Protein AF-A0A8S2Y190-F1 (afdb_monomer)

Foldseek 3Di:
DPDDDQDPVNVVCPPPPQDWDWAPWDADPVNQKTWTWTDDRPDPWIFIKIAGPVVRDIDTPGTPPPPPCPPPPPDD

Radius of gyration: 17.62 Å; Cα contacts (8 Å, |Δi|>4): 93; chains: 1; bounding box: 61×27×31 Å

Solvent-accessible surface area (backbone atoms only — not comparable to full-atom values): 4985 Å² total; per-residue (Å²): 131,85,84,75,83,85,47,74,64,54,59,74,59,46,78,52,92,90,62,72,54,80,40,80,75,44,68,43,99,81,69,47,35,44,31,27,34,35,42,56,90,98,48,96,58,61,30,36,34,35,29,34,69,86,76,78,42,76,45,82,70,48,64,72,78,77,78,77,80,72,75,80,77,79,82,124

Secondary structure (DSSP, 8-state):
---PPPPHHHHHH-SPTT----EEEEE-TTSSEEEEEE--TT-S--EEEEEETTTTEEEEEE-PPP----------

pLDDT: mean 82.02, std 16.71, range [45.81, 97.69]

Sequence (76 aa):
MPYRRITSLDVASLPQPGYNLAELIHFSPDDNLLTYLRSPSQLTIRRLYAYDLRTDKEFLYTEPEKDDDTMENNLS

Organism: NCBI:txid392030

Structure (mmCIF, N/CA/C/O backbone):
data_AF-A0A8S2Y190-F1
#
_entry.id   AF-A0A8S2Y190-F1
#
loop_
_atom_site.group_PDB
_atom_site.id
_atom_site.type_symbol
_atom_site.label_atom_id
_atom_site.label_alt_id
_atom_site.label_comp_id
_atom_site.label_asym_id
_atom_site.label_entity_id
_atom_site.label_seq_id
_atom_site.pdbx_PDB_ins_code
_atom_site.Cartn_x
_atom_site.Cartn_y
_atom_site.Cartn_z
_atom_site.occupancy
_atom_site.B_iso_or_equiv
_atom_site.auth_seq_id
_atom_site.auth_comp_id
_atom_site.auth_asym_id
_atom_site.auth_atom_id
_atom_site.pdbx_PDB_model_num
ATOM 1 N N . MET A 1 1 ? -17.779 8.151 -13.051 1.00 49.78 1 MET A N 1
ATOM 2 C CA . MET A 1 1 ? -17.198 7.097 -13.911 1.00 49.78 1 MET A CA 1
ATOM 3 C C . MET A 1 1 ? -17.811 5.767 -13.490 1.00 49.78 1 MET A C 1
ATOM 5 O O . MET A 1 1 ? -17.763 5.498 -12.295 1.00 49.78 1 MET A O 1
ATOM 9 N N . PRO A 1 2 ? -18.448 4.967 -14.363 1.00 60.31 2 PRO A N 1
ATOM 10 C CA . PRO A 1 2 ? -18.910 3.641 -13.957 1.00 60.31 2 PRO A CA 1
ATOM 11 C C . PRO A 1 2 ? -17.695 2.753 -13.652 1.00 60.31 2 PRO A C 1
ATOM 13 O O . PRO A 1 2 ? -16.757 2.696 -14.446 1.00 60.31 2 PRO A O 1
ATOM 16 N N . TYR A 1 3 ? -17.698 2.080 -12.499 1.00 66.31 3 TYR A N 1
ATOM 17 C CA . TYR A 1 3 ? -16.661 1.108 -12.153 1.00 66.31 3 TYR A CA 1
ATOM 18 C C . TYR A 1 3 ? -16.707 -0.056 -13.151 1.00 66.31 3 TYR A C 1
ATOM 20 O O . TYR A 1 3 ? -17.687 -0.802 -13.216 1.00 66.31 3 TYR A O 1
ATOM 28 N N . ARG A 1 4 ? -15.645 -0.217 -13.946 1.00 85.06 4 ARG A N 1
ATOM 29 C CA . ARG A 1 4 ? -15.436 -1.413 -14.770 1.00 85.06 4 ARG A CA 1
ATOM 30 C C . ARG A 1 4 ? -15.128 -2.588 -13.837 1.00 85.06 4 ARG A C 1
ATOM 32 O O . ARG A 1 4 ? -14.255 -2.475 -12.981 1.00 85.06 4 ARG A O 1
ATOM 39 N N . ARG A 1 5 ? -15.811 -3.725 -14.022 1.00 88.94 5 ARG A N 1
ATOM 40 C CA . ARG A 1 5 ? -15.470 -4.969 -13.311 1.00 88.94 5 ARG A CA 1
ATOM 41 C C . ARG A 1 5 ? -14.038 -5.388 -13.651 1.00 88.94 5 ARG A C 1
ATOM 43 O O . ARG A 1 5 ? -13.687 -5.461 -14.827 1.00 88.94 5 ARG A O 1
ATOM 50 N N . ILE A 1 6 ? -13.254 -5.687 -12.621 1.00 88.69 6 ILE A N 1
ATOM 51 C CA . ILE A 1 6 ? -11.913 -6.261 -12.754 1.00 88.69 6 ILE A CA 1
ATOM 52 C C . ILE A 1 6 ? -12.062 -7.726 -13.184 1.00 88.69 6 ILE A C 1
ATOM 54 O O . ILE A 1 6 ? -12.847 -8.471 -12.593 1.00 88.69 6 ILE A O 1
ATOM 58 N N . THR A 1 7 ? -11.341 -8.133 -14.228 1.00 93.44 7 THR A N 1
ATOM 59 C CA . THR A 1 7 ? -11.320 -9.518 -14.725 1.00 93.44 7 THR A CA 1
ATOM 60 C C . THR A 1 7 ? -10.092 -10.276 -14.218 1.00 93.44 7 THR A C 1
ATOM 62 O O . THR A 1 7 ? -9.099 -9.672 -13.825 1.00 93.44 7 THR A O 1
ATOM 65 N N . SER A 1 8 ? -10.110 -11.611 -14.276 1.00 92.12 8 SER A N 1
ATOM 66 C CA . SER A 1 8 ? -8.928 -12.425 -13.943 1.00 92.12 8 SER A CA 1
ATOM 67 C C . SER A 1 8 ? -7.727 -12.111 -14.841 1.00 92.12 8 SER A C 1
ATOM 69 O O . SER A 1 8 ? -6.591 -12.168 -14.384 1.00 92.12 8 SER A O 1
ATOM 71 N N . LEU A 1 9 ? -7.976 -11.736 -16.102 1.00 91.94 9 LEU A N 1
ATOM 72 C CA . LEU A 1 9 ? -6.923 -11.297 -17.013 1.00 91.94 9 LEU A CA 1
ATOM 73 C C . LEU A 1 9 ? -6.314 -9.966 -16.562 1.00 91.94 9 LEU A C 1
ATOM 75 O O . LEU A 1 9 ? -5.096 -9.823 -16.616 1.00 91.94 9 LEU A O 1
ATOM 79 N N . ASP A 1 10 ? -7.135 -9.027 -16.079 1.00 88.69 10 ASP A N 1
ATOM 80 C CA . ASP A 1 10 ? -6.642 -7.761 -15.524 1.00 88.69 10 ASP A CA 1
ATOM 81 C C . ASP A 1 10 ? -5.734 -8.018 -14.313 1.00 88.69 10 ASP A C 1
ATOM 83 O O . ASP A 1 10 ? -4.661 -7.434 -14.233 1.00 88.69 10 ASP A O 1
ATOM 87 N N . VAL A 1 11 ? -6.113 -8.941 -13.420 1.00 87.06 11 VAL A N 1
ATOM 88 C CA . VAL A 1 11 ? -5.288 -9.331 -12.258 1.00 87.06 11 VAL A CA 1
ATOM 89 C C . VAL A 1 11 ? -3.973 -9.991 -12.683 1.00 87.06 11 VAL A C 1
ATOM 91 O O . VAL A 1 11 ? -2.947 -9.741 -12.069 1.00 87.06 11 VAL A O 1
ATOM 94 N N . ALA A 1 12 ? -3.984 -10.827 -13.724 1.00 88.62 12 ALA A N 1
ATOM 95 C CA . ALA A 1 12 ? -2.777 -11.506 -14.201 1.00 88.62 12 ALA A CA 1
ATOM 96 C C . ALA A 1 12 ? -1.842 -10.596 -15.020 1.00 88.62 12 ALA A C 1
ATOM 98 O O . ALA A 1 12 ? -0.650 -10.873 -15.119 1.00 88.62 12 ALA A O 1
ATOM 99 N N . SER A 1 13 ? -2.386 -9.542 -15.636 1.00 84.62 13 SER A N 1
ATOM 100 C CA . SER A 1 13 ? -1.649 -8.657 -16.555 1.00 84.62 13 SER A CA 1
ATOM 101 C C . SER A 1 13 ? -1.228 -7.338 -15.914 1.00 84.62 13 SER A C 1
ATOM 103 O O . SER A 1 13 ? -0.461 -6.577 -16.507 1.00 84.62 13 SER A O 1
ATOM 105 N N . LEU A 1 14 ? -1.761 -7.039 -14.731 1.00 83.31 14 LEU A N 1
ATOM 106 C CA . LEU A 1 14 ? -1.395 -5.883 -13.941 1.00 83.31 14 LEU A CA 1
ATOM 107 C C . LEU A 1 14 ? -0.683 -6.344 -12.674 1.00 83.31 14 LEU A C 1
ATOM 109 O O . LEU A 1 14 ? -1.043 -7.358 -12.083 1.00 83.31 14 LEU A O 1
ATOM 113 N N . PRO A 1 15 ? 0.278 -5.559 -12.200 1.00 78.12 15 PRO A N 1
ATOM 114 C CA . PRO A 1 15 ? 0.795 -4.344 -12.819 1.00 78.12 15 PRO A CA 1
ATOM 115 C C . PRO A 1 15 ? 1.774 -4.656 -13.965 1.00 78.12 15 PRO A C 1
ATOM 117 O O . PRO A 1 15 ? 2.477 -5.663 -13.939 1.00 78.12 15 PRO A O 1
ATOM 120 N N . GLN A 1 16 ? 1.837 -3.790 -14.980 1.00 80.44 16 GLN A N 1
ATOM 121 C CA . GLN A 1 16 ? 2.808 -3.964 -16.065 1.00 80.44 16 GLN A CA 1
ATOM 122 C C . GLN A 1 16 ? 4.237 -3.695 -15.557 1.00 80.44 16 GLN A C 1
ATOM 124 O O . GLN A 1 16 ? 4.415 -2.969 -14.573 1.00 80.44 16 GLN A O 1
ATOM 129 N N . PRO A 1 17 ? 5.276 -4.225 -16.224 1.00 75.00 17 PRO A N 1
ATOM 130 C CA . PRO A 1 17 ? 6.658 -3.880 -15.907 1.00 75.00 17 PRO A CA 1
ATOM 131 C C . PRO A 1 17 ? 6.870 -2.358 -15.838 1.00 75.00 17 PRO A C 1
ATOM 133 O O . PRO A 1 17 ? 6.376 -1.616 -16.685 1.00 75.00 17 PRO A O 1
ATOM 136 N N . GLY A 1 18 ? 7.598 -1.892 -14.821 1.00 71.56 18 GLY A N 1
ATOM 137 C CA . GLY A 1 18 ? 7.862 -0.464 -14.595 1.00 71.56 18 GLY A CA 1
ATOM 138 C C . GLY A 1 18 ? 6.810 0.271 -13.758 1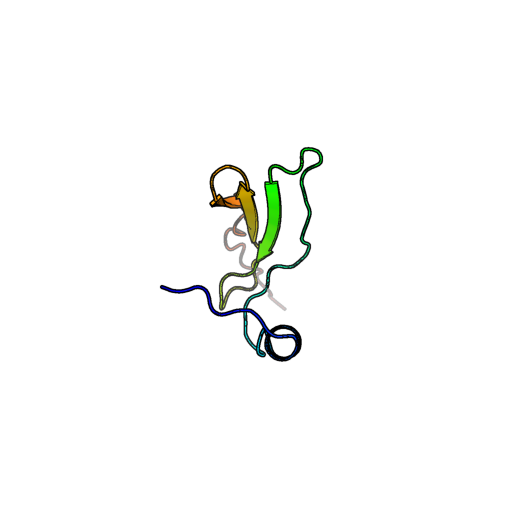.00 71.56 18 GLY A C 1
ATOM 139 O O . GLY A 1 18 ? 6.995 1.448 -13.451 1.00 71.56 18 GLY A O 1
ATOM 140 N N . TYR A 1 19 ? 5.732 -0.397 -13.344 1.00 73.81 19 TYR A N 1
ATOM 141 C CA . TYR A 1 19 ? 4.821 0.149 -12.340 1.00 73.81 19 TYR A CA 1
ATOM 142 C C . TYR A 1 19 ? 5.475 0.168 -10.960 1.00 73.81 19 TYR A C 1
ATOM 144 O O . TYR A 1 19 ? 6.174 -0.768 -10.573 1.00 73.81 19 TYR A O 1
ATOM 152 N N . ASN A 1 20 ? 5.199 1.226 -10.200 1.00 74.62 20 ASN A N 1
ATOM 153 C CA . ASN A 1 20 ? 5.658 1.337 -8.828 1.00 74.62 20 ASN A CA 1
ATOM 154 C C . ASN A 1 20 ? 4.632 0.723 -7.876 1.00 74.62 20 ASN A C 1
ATOM 156 O O . ASN A 1 20 ? 3.506 1.217 -7.767 1.00 74.62 20 ASN A O 1
ATOM 160 N N . LEU A 1 21 ? 5.001 -0.391 -7.252 1.00 80.50 21 LEU A N 1
ATOM 161 C CA . LEU A 1 21 ? 4.063 -1.236 -6.525 1.00 80.50 21 LEU A CA 1
ATOM 162 C C . LEU A 1 21 ? 4.118 -0.995 -5.035 1.00 80.50 21 LEU A C 1
ATOM 164 O O . LEU A 1 21 ? 5.162 -0.680 -4.472 1.00 80.50 21 LEU A O 1
ATOM 168 N N . ALA A 1 22 ? 2.956 -1.182 -4.417 1.00 88.12 22 ALA A N 1
ATOM 169 C CA . ALA A 1 22 ? 2.880 -1.410 -2.993 1.00 88.12 22 ALA A CA 1
ATOM 170 C C . ALA A 1 22 ? 3.555 -2.754 -2.675 1.00 88.12 22 ALA A C 1
ATOM 172 O O . ALA A 1 22 ? 3.180 -3.795 -3.214 1.00 88.12 22 ALA A O 1
ATOM 173 N N . 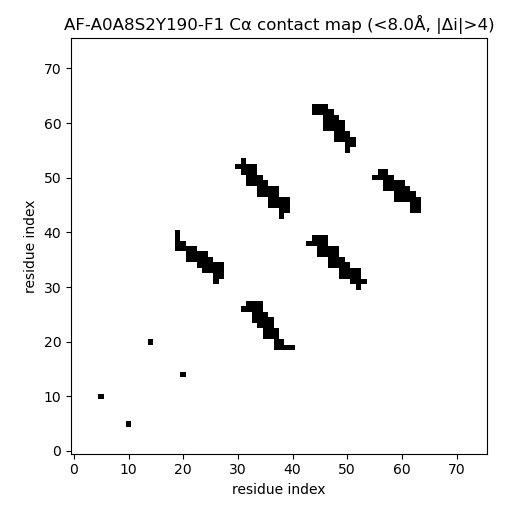GLU A 1 23 ? 4.543 -2.718 -1.797 1.00 88.56 23 GLU A N 1
ATOM 174 C CA . GLU A 1 23 ? 5.232 -3.870 -1.227 1.00 88.56 23 GLU A CA 1
ATOM 175 C C . GLU A 1 23 ? 4.951 -3.934 0.279 1.00 88.56 23 GLU A C 1
ATOM 177 O O . GLU A 1 23 ? 4.602 -2.925 0.890 1.00 88.56 23 GLU A O 1
ATOM 182 N N . LEU A 1 24 ? 5.139 -5.110 0.889 1.00 92.25 24 LEU A N 1
ATOM 183 C CA . LEU A 1 24 ? 4.975 -5.321 2.337 1.00 92.25 24 LEU A CA 1
ATOM 184 C C . LEU A 1 24 ? 3.655 -4.746 2.871 1.00 92.25 24 LEU A C 1
ATOM 186 O O . LEU A 1 24 ? 3.632 -3.870 3.732 1.00 92.25 24 LEU A O 1
ATOM 190 N N . ILE A 1 25 ? 2.551 -5.226 2.307 1.00 95.06 25 ILE A N 1
ATOM 191 C CA . ILE A 1 25 ? 1.210 -4.779 2.667 1.00 95.06 25 ILE A CA 1
ATOM 192 C C . ILE A 1 25 ? 0.812 -5.409 4.007 1.00 95.06 25 ILE A C 1
ATOM 194 O O . ILE A 1 25 ? 0.823 -6.634 4.135 1.00 95.06 25 ILE A O 1
ATOM 198 N N . HIS A 1 26 ? 0.423 -4.590 4.983 1.00 97.00 26 HIS A N 1
ATOM 199 C CA . HIS A 1 26 ? -0.026 -5.035 6.302 1.00 97.00 26 HIS A CA 1
ATOM 200 C C . HIS A 1 26 ? -1.295 -4.301 6.739 1.00 97.00 26 HIS A C 1
ATOM 202 O O . HIS A 1 26 ? -1.427 -3.094 6.553 1.00 97.00 26 HIS A O 1
ATOM 208 N N . PHE A 1 27 ? -2.213 -5.032 7.366 1.00 96.75 27 PHE A N 1
ATOM 209 C CA . PHE A 1 27 ? -3.337 -4.438 8.085 1.00 96.75 27 PHE A CA 1
ATOM 210 C C . PHE A 1 27 ? -2.919 -4.124 9.522 1.00 96.75 27 PHE A C 1
ATOM 212 O O 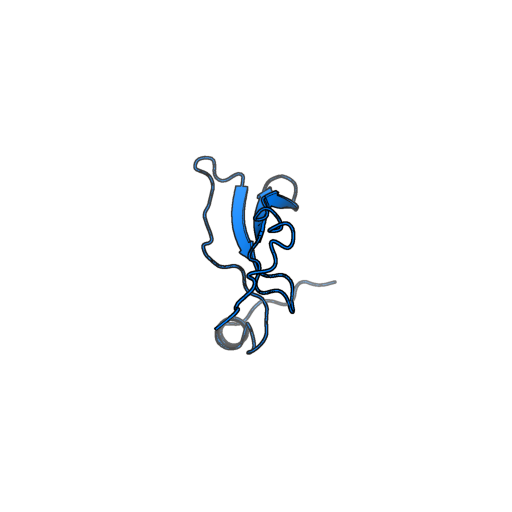. PHE A 1 27 ? -2.163 -4.886 10.137 1.00 96.75 27 PHE A O 1
ATOM 219 N N . SER A 1 28 ? -3.396 -3.005 10.065 1.00 95.44 28 SER A N 1
ATOM 220 C CA . SER A 1 28 ? -3.318 -2.764 11.504 1.00 95.44 28 SER A CA 1
ATOM 221 C C . SER A 1 28 ? -4.195 -3.771 12.261 1.00 95.44 28 SER A C 1
ATOM 223 O O . SER A 1 28 ? -5.173 -4.261 11.703 1.00 95.44 28 SER A O 1
ATOM 225 N N . PRO A 1 29 ? -3.898 -4.085 13.537 1.00 96.94 29 PRO A N 1
ATOM 226 C CA . PRO A 1 29 ? -4.664 -5.076 14.306 1.00 96.94 29 PRO A CA 1
ATOM 227 C C . PRO A 1 29 ? -6.162 -4.774 14.472 1.00 96.94 29 PRO A C 1
ATOM 229 O O . PRO A 1 29 ? -6.924 -5.656 14.851 1.00 96.94 29 PRO A O 1
ATOM 232 N N . ASP A 1 30 ? -6.562 -3.523 14.258 1.00 96.44 30 ASP A N 1
ATOM 233 C CA . ASP A 1 30 ? -7.937 -3.033 14.339 1.00 96.44 30 ASP A CA 1
ATOM 234 C C . ASP A 1 30 ? -8.608 -2.863 12.963 1.00 96.44 30 ASP A C 1
ATOM 236 O O . ASP A 1 30 ? -9.690 -2.285 12.891 1.00 96.44 30 ASP A O 1
ATOM 240 N N . ASP A 1 31 ? -7.964 -3.322 11.884 1.00 95.00 31 ASP A N 1
ATOM 241 C CA . ASP A 1 31 ? -8.432 -3.268 10.491 1.00 95.00 31 ASP A CA 1
A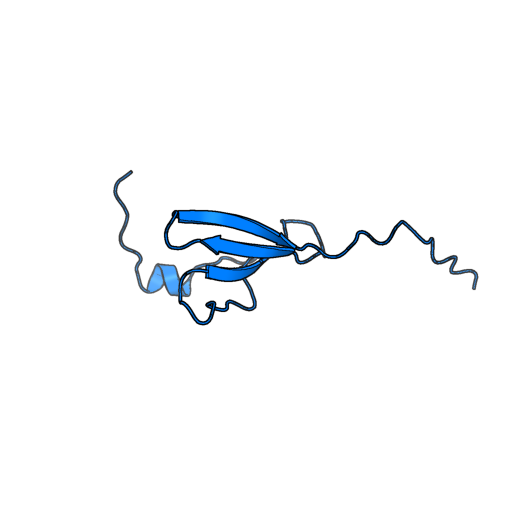TOM 242 C C . ASP A 1 31 ? -8.763 -1.858 9.962 1.00 95.00 31 ASP A C 1
ATOM 244 O O . ASP A 1 31 ? -9.407 -1.706 8.923 1.00 95.00 31 ASP A O 1
ATOM 248 N N . ASN A 1 32 ? -8.309 -0.801 10.640 1.00 96.50 32 ASN A N 1
ATOM 249 C CA . ASN A 1 32 ? -8.586 0.577 10.229 1.00 96.50 32 ASN A CA 1
ATOM 250 C C . ASN A 1 32 ? -7.548 1.134 9.251 1.00 96.50 32 ASN A C 1
ATOM 252 O O . ASN A 1 32 ? -7.860 2.048 8.484 1.00 96.50 32 ASN A O 1
ATOM 256 N N . LEU A 1 33 ? -6.321 0.608 9.280 1.00 97.38 33 LEU A N 1
ATOM 257 C CA . LEU A 1 33 ? -5.220 1.053 8.437 1.00 97.38 33 LEU A CA 1
ATOM 258 C C . LEU A 1 33 ? -4.693 -0.090 7.573 1.00 97.38 33 LEU A C 1
ATOM 260 O O . LEU A 1 33 ? -4.427 -1.189 8.055 1.00 97.38 33 LEU A O 1
ATOM 264 N N . LEU A 1 34 ? -4.450 0.225 6.306 1.00 97.69 34 LEU A N 1
ATOM 265 C CA . LEU A 1 34 ? -3.624 -0.569 5.407 1.00 97.69 34 LEU A CA 1
ATOM 266 C C . LEU A 1 34 ? -2.289 0.154 5.219 1.00 97.69 34 LEU A C 1
ATOM 268 O O . LEU A 1 34 ? -2.257 1.262 4.683 1.00 97.69 34 LEU A O 1
ATOM 272 N N . THR A 1 35 ? -1.190 -0.446 5.659 1.00 97.12 35 THR A N 1
ATOM 273 C CA . THR A 1 35 ? 0.159 0.095 5.471 1.00 97.12 35 THR A CA 1
ATOM 274 C C . THR A 1 35 ? 0.892 -0.655 4.373 1.00 97.12 35 THR A C 1
ATOM 276 O O . THR A 1 35 ? 0.667 -1.846 4.163 1.00 97.12 35 THR A O 1
ATOM 279 N N . TYR A 1 36 ? 1.741 0.051 3.631 1.00 95.94 36 TYR A N 1
ATOM 280 C CA . TYR A 1 36 ? 2.558 -0.544 2.577 1.00 95.94 36 TYR A CA 1
ATOM 281 C C . TYR A 1 36 ? 3.742 0.357 2.219 1.00 95.94 36 TYR A C 1
ATOM 283 O O . TYR A 1 36 ? 3.695 1.583 2.363 1.00 95.94 36 TYR A O 1
ATOM 291 N N . LEU A 1 37 ? 4.814 -0.251 1.721 1.00 93.19 37 LEU A N 1
ATOM 292 C CA . LEU A 1 37 ? 5.945 0.466 1.148 1.00 93.19 37 LEU A CA 1
ATOM 293 C C . LEU A 1 37 ? 5.696 0.746 -0.327 1.00 93.19 37 LEU A C 1
ATOM 295 O O . LEU A 1 37 ? 5.259 -0.130 -1.063 1.00 93.19 37 LEU A O 1
ATOM 299 N N . ARG A 1 38 ? 6.022 1.951 -0.784 1.00 90.88 38 ARG A N 1
ATOM 300 C CA . ARG A 1 38 ? 6.020 2.285 -2.212 1.00 90.88 38 ARG A CA 1
ATOM 301 C C . ARG A 1 38 ? 7.196 3.202 -2.507 1.00 90.88 38 ARG A C 1
ATOM 303 O O . ARG A 1 38 ? 7.494 4.113 -1.729 1.00 90.88 38 ARG A O 1
ATOM 310 N N . SER A 1 39 ? 7.882 2.955 -3.614 1.00 86.19 39 SER A N 1
ATOM 311 C CA . SER A 1 39 ? 8.858 3.907 -4.134 1.00 86.19 39 SER A CA 1
ATOM 312 C C . SER A 1 39 ? 8.091 4.986 -4.922 1.00 86.19 39 SER A C 1
ATOM 314 O O . SER A 1 39 ? 7.076 4.720 -5.554 1.00 86.19 39 SER A O 1
ATOM 316 N N . PRO A 1 40 ? 8.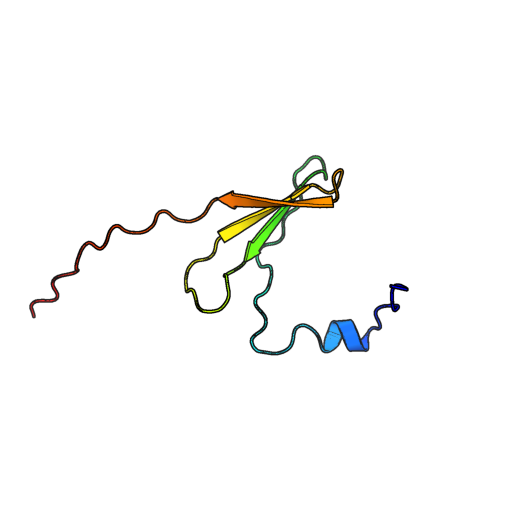456 6.262 -4.873 1.00 75.94 40 PRO A N 1
ATOM 317 C CA . PRO A 1 40 ? 8.008 7.203 -5.892 1.00 75.94 40 PRO A CA 1
ATOM 318 C C . PRO A 1 40 ? 8.809 6.926 -7.168 1.00 75.94 40 PRO A C 1
ATOM 320 O O . PRO A 1 40 ? 10.020 6.724 -7.094 1.00 75.94 40 PRO A O 1
ATOM 323 N N . SER A 1 41 ? 8.160 6.905 -8.337 1.00 69.88 41 SER A N 1
ATOM 324 C CA . SER A 1 41 ? 8.843 6.670 -9.617 1.00 69.88 41 SER A CA 1
ATOM 325 C C . SER A 1 41 ? 10.143 7.476 -9.721 1.00 69.88 41 SER A C 1
ATOM 327 O O . SER A 1 41 ? 10.130 8.682 -9.492 1.00 69.88 41 SER A O 1
ATOM 329 N N . GLN A 1 42 ? 11.230 6.791 -10.101 1.00 61.22 42 GLN A N 1
ATOM 330 C CA . GLN A 1 42 ? 12.598 7.314 -10.274 1.00 61.22 42 GLN A CA 1
ATOM 331 C C . GLN A 1 42 ? 13.437 7.508 -8.996 1.00 61.22 42 GLN A C 1
ATOM 333 O O . GLN A 1 42 ? 14.575 7.958 -9.105 1.00 61.22 42 GLN A O 1
ATOM 338 N N . LEU A 1 43 ? 12.949 7.127 -7.808 1.00 66.19 43 LEU A N 1
ATOM 339 C CA . LEU A 1 43 ? 13.728 7.206 -6.566 1.00 66.19 43 LEU A CA 1
ATOM 340 C C . LEU A 1 43 ? 14.028 5.823 -5.966 1.00 66.19 43 LEU A C 1
ATOM 342 O O . LEU A 1 43 ? 13.138 4.986 -5.823 1.00 66.19 43 LEU A O 1
ATOM 346 N N . THR A 1 44 ? 15.274 5.617 -5.526 1.00 71.00 44 THR A N 1
ATOM 347 C CA . THR A 1 44 ? 15.711 4.412 -4.787 1.00 71.00 44 THR A CA 1
ATOM 348 C C . THR A 1 44 ? 15.147 4.362 -3.359 1.00 71.00 44 THR A C 1
ATOM 350 O O . THR A 1 44 ? 15.228 3.333 -2.693 1.00 71.00 44 THR A O 1
ATOM 353 N N . ILE A 1 45 ? 14.542 5.455 -2.879 1.00 82.50 45 ILE A N 1
ATOM 354 C CA . ILE A 1 45 ? 13.949 5.510 -1.542 1.00 82.50 45 ILE A CA 1
ATOM 355 C C . ILE A 1 45 ? 12.551 4.886 -1.519 1.00 82.50 45 ILE A C 1
ATOM 357 O O . ILE A 1 45 ? 11.696 5.161 -2.365 1.00 82.50 45 ILE A O 1
ATOM 361 N N . ARG A 1 46 ? 12.310 4.054 -0.506 1.00 87.50 46 ARG A N 1
ATOM 362 C CA . ARG A 1 46 ? 10.997 3.479 -0.203 1.00 87.50 46 ARG A CA 1
ATOM 363 C C . ARG A 1 46 ? 10.369 4.285 0.920 1.00 87.50 46 ARG A C 1
ATOM 365 O O . ARG A 1 46 ? 11.020 4.542 1.927 1.00 87.50 46 ARG A O 1
ATOM 372 N N . ARG A 1 47 ? 9.110 4.668 0.752 1.00 92.31 47 ARG A N 1
ATOM 373 C CA . ARG A 1 47 ? 8.334 5.398 1.758 1.00 92.31 47 ARG A CA 1
ATOM 374 C C . ARG A 1 47 ? 7.240 4.499 2.305 1.00 92.31 47 ARG A C 1
ATOM 376 O O . ARG A 1 47 ? 6.686 3.699 1.548 1.00 92.31 47 ARG A O 1
ATOM 383 N N . LEU A 1 48 ? 6.925 4.640 3.588 1.00 94.19 48 LEU A N 1
ATOM 384 C CA . LEU A 1 48 ? 5.808 3.944 4.212 1.00 94.19 48 LEU A CA 1
ATOM 385 C C . LEU A 1 48 ? 4.560 4.808 4.099 1.00 94.19 48 LEU A C 1
ATOM 387 O O . LEU A 1 48 ? 4.501 5.911 4.643 1.00 94.19 48 LEU A O 1
ATOM 391 N N . TYR A 1 49 ? 3.561 4.287 3.405 1.00 95.50 49 TYR A N 1
ATOM 392 C CA . TYR A 1 49 ? 2.240 4.884 3.309 1.00 95.50 49 TYR A CA 1
ATOM 393 C C . TYR A 1 49 ? 1.280 4.151 4.239 1.00 95.50 49 TYR A C 1
ATOM 395 O O . TYR A 1 49 ? 1.433 2.955 4.500 1.00 95.50 49 TYR A O 1
ATOM 403 N N . ALA A 1 50 ? 0.282 4.881 4.720 1.00 97.31 50 ALA A N 1
ATOM 404 C CA . ALA A 1 50 ? -0.867 4.336 5.417 1.00 97.31 50 ALA A CA 1
ATOM 405 C C . ALA A 1 50 ? -2.141 4.806 4.713 1.00 97.31 50 ALA A C 1
ATOM 407 O O . ALA A 1 50 ? -2.234 5.941 4.245 1.00 97.31 50 ALA A O 1
ATOM 408 N N . TYR A 1 51 ? -3.118 3.918 4.631 1.00 97.44 51 TYR A N 1
ATOM 409 C CA . TYR A 1 51 ? -4.418 4.174 4.039 1.00 97.44 51 TYR A CA 1
ATOM 410 C C . TYR A 1 51 ? -5.492 3.930 5.094 1.00 97.44 51 TYR A C 1
ATOM 412 O O . TYR A 1 51 ? -5.639 2.807 5.575 1.00 97.44 51 TYR A O 1
ATOM 420 N N . ASP A 1 52 ? -6.214 4.983 5.476 1.00 97.62 52 ASP A N 1
ATOM 421 C CA . ASP A 1 52 ? -7.328 4.897 6.421 1.00 97.62 52 ASP A CA 1
ATOM 422 C C . ASP A 1 52 ? -8.582 4.419 5.683 1.00 97.62 52 ASP A C 1
ATOM 424 O O . ASP A 1 52 ? -9.191 5.159 4.905 1.00 97.62 52 ASP A O 1
ATOM 428 N N . LEU A 1 53 ? -8.971 3.175 5.965 1.00 95.62 53 LEU A N 1
ATOM 429 C CA . LEU A 1 53 ? -10.105 2.492 5.339 1.00 95.62 53 LEU A CA 1
ATOM 430 C C .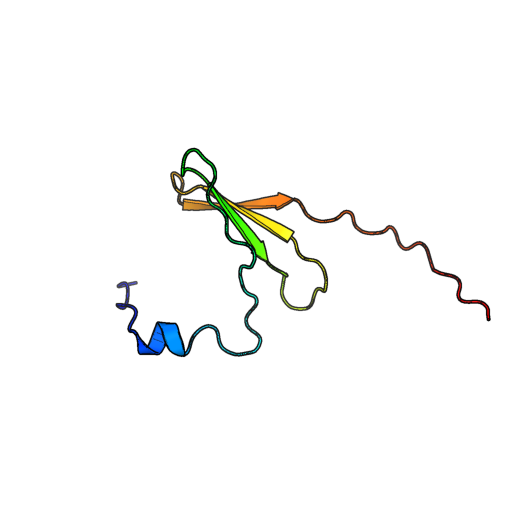 LEU A 1 53 ? -11.460 3.104 5.715 1.00 95.62 53 LEU A C 1
ATOM 432 O O . LEU A 1 53 ? -12.445 2.900 5.008 1.00 95.62 53 LEU A O 1
ATOM 436 N N . ARG A 1 54 ? -11.537 3.873 6.805 1.00 96.69 54 ARG A N 1
ATOM 437 C CA . ARG A 1 54 ? -12.780 4.524 7.247 1.00 96.69 54 ARG A CA 1
ATOM 438 C C . ARG A 1 54 ? -13.012 5.840 6.522 1.00 96.69 54 ARG A C 1
ATOM 440 O O . ARG A 1 54 ? -14.156 6.259 6.360 1.00 96.69 54 ARG A O 1
ATOM 447 N N . THR A 1 55 ? -11.928 6.525 6.159 1.00 96.56 55 THR A N 1
ATOM 448 C CA . THR A 1 55 ? -11.990 7.847 5.519 1.00 96.56 55 THR A CA 1
ATOM 449 C C . THR A 1 55 ? -11.649 7.827 4.035 1.00 96.56 55 THR A C 1
ATOM 451 O O . THR A 1 55 ? -11.822 8.858 3.387 1.00 96.56 55 THR A O 1
ATOM 454 N N . ASP A 1 56 ? -11.213 6.679 3.509 1.00 94.94 56 ASP A N 1
ATOM 455 C CA . ASP A 1 56 ? -10.798 6.492 2.113 1.00 94.94 56 ASP A CA 1
ATOM 456 C C . ASP A 1 56 ? -9.597 7.388 1.744 1.00 94.94 56 ASP A C 1
ATOM 458 O O . ASP A 1 56 ? -9.495 7.920 0.637 1.00 94.94 56 ASP A O 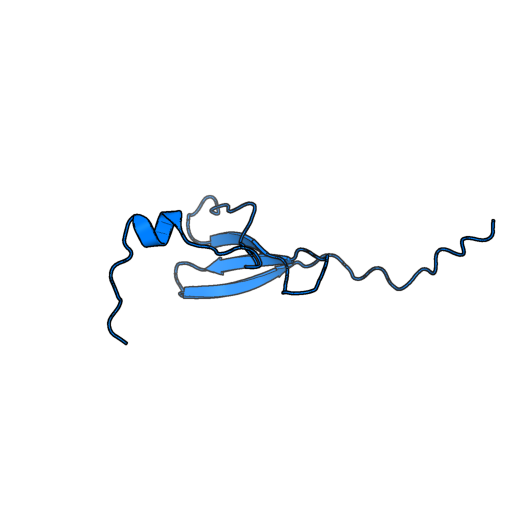1
ATOM 462 N N . L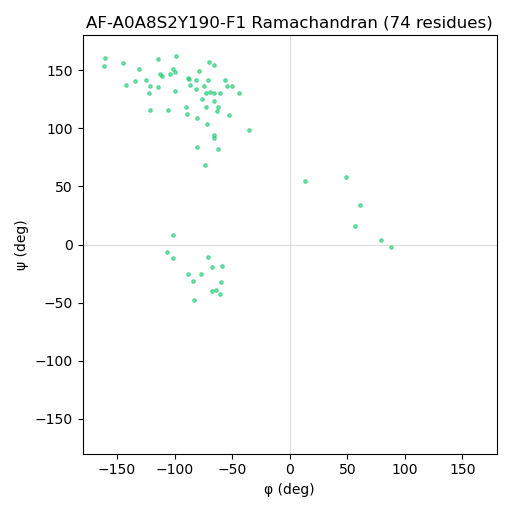YS A 1 57 ? -8.687 7.620 2.706 1.00 97.12 57 LYS A N 1
ATOM 463 C CA . LYS A 1 57 ? -7.557 8.551 2.553 1.00 97.12 57 LYS A CA 1
ATOM 464 C C . LYS A 1 57 ? -6.211 7.884 2.764 1.00 97.12 57 LYS A C 1
ATOM 466 O O . LYS A 1 57 ? -5.948 7.273 3.795 1.00 97.12 57 LYS A O 1
ATOM 471 N N . GLU A 1 58 ? -5.326 8.123 1.807 1.00 96.12 58 GLU A N 1
ATOM 472 C CA . GLU A 1 58 ? -3.907 7.800 1.888 1.00 96.12 58 GLU A CA 1
ATOM 473 C C . GLU A 1 58 ? -3.116 8.955 2.513 1.00 96.12 58 GLU A C 1
ATOM 475 O O . GLU A 1 58 ? -3.378 10.127 2.226 1.00 96.12 58 GLU A O 1
ATOM 480 N N . PHE A 1 59 ? -2.108 8.633 3.317 1.00 95.81 59 PHE A N 1
ATOM 481 C CA . PHE A 1 59 ? -1.124 9.589 3.809 1.00 95.81 59 PHE A CA 1
ATOM 482 C C . PHE A 1 59 ? 0.265 8.951 3.936 1.00 95.81 59 PHE A C 1
ATOM 484 O O . PHE A 1 59 ? 0.417 7.733 4.051 1.00 95.81 59 PHE A 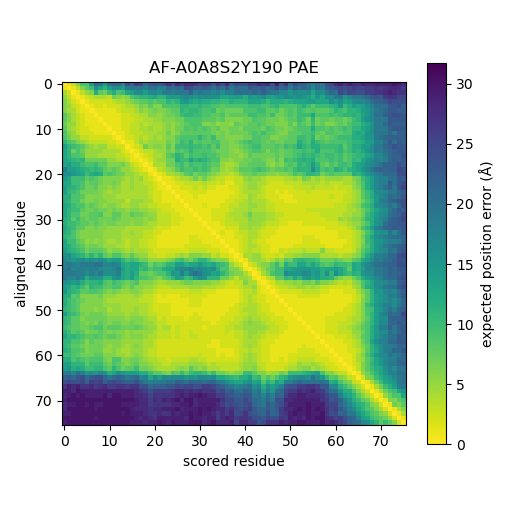O 1
ATOM 491 N N . LEU A 1 60 ? 1.299 9.794 3.898 1.00 95.06 60 LEU A N 1
ATOM 492 C CA . LEU A 1 60 ? 2.669 9.381 4.187 1.00 95.06 60 LEU A CA 1
ATOM 493 C C . LEU A 1 60 ? 2.791 9.129 5.693 1.00 95.06 60 LEU A C 1
ATOM 495 O O . LEU A 1 60 ? 2.587 10.047 6.483 1.00 95.06 60 LEU A O 1
ATOM 499 N N . TYR A 1 61 ? 3.119 7.899 6.079 1.00 94.56 61 TYR A N 1
ATOM 500 C CA . TYR A 1 61 ? 3.346 7.545 7.477 1.00 94.56 61 TYR A CA 1
ATOM 501 C C . TYR A 1 61 ? 4.774 7.895 7.901 1.00 94.56 61 TYR A C 1
ATOM 503 O O . TYR A 1 61 ? 4.978 8.511 8.941 1.00 94.56 61 TYR A O 1
ATOM 511 N N . THR A 1 62 ? 5.765 7.517 7.087 1.00 93.12 62 THR A N 1
ATOM 512 C CA . THR A 1 62 ? 7.163 7.927 7.273 1.00 93.12 62 THR A CA 1
ATOM 513 C C . THR A 1 62 ? 7.973 7.762 5.984 1.00 93.12 62 THR A C 1
ATOM 515 O O . THR A 1 62 ? 7.595 7.012 5.078 1.00 93.12 62 THR A O 1
ATOM 518 N N . GLU A 1 63 ? 9.106 8.446 5.906 1.00 91.12 63 GLU A N 1
ATOM 519 C CA . GLU A 1 63 ? 10.137 8.249 4.892 1.00 91.12 63 GLU A CA 1
ATOM 520 C C . GLU A 1 63 ? 11.509 8.141 5.570 1.00 91.12 63 GLU A C 1
ATOM 522 O O . GLU A 1 63 ? 11.680 8.688 6.661 1.00 91.12 63 GLU A O 1
ATOM 527 N N . PRO A 1 64 ? 12.474 7.412 4.981 1.00 86.25 64 PRO A N 1
ATOM 528 C CA . PRO A 1 64 ? 13.839 7.423 5.489 1.00 86.25 64 PRO A CA 1
ATOM 529 C C . PRO A 1 64 ? 14.353 8.863 5.533 1.00 86.25 64 PRO A C 1
ATOM 531 O O . PRO A 1 64 ? 14.053 9.656 4.633 1.00 86.25 64 PRO A O 1
ATOM 534 N N . GLU A 1 65 ? 15.120 9.194 6.572 1.00 81.44 65 GLU A N 1
ATOM 535 C CA . GLU A 1 65 ? 15.817 10.476 6.630 1.00 81.44 65 GLU A CA 1
ATOM 536 C C . GLU A 1 65 ? 16.665 10.620 5.360 1.00 81.44 65 GLU A C 1
ATOM 538 O O . GLU A 1 65 ? 17.279 9.656 4.893 1.00 81.44 65 GLU A O 1
ATOM 543 N N . LYS A 1 66 ? 16.653 11.809 4.745 1.00 66.44 66 LYS A N 1
ATOM 544 C CA . LYS A 1 66 ? 17.645 12.100 3.713 1.00 66.44 66 LYS A CA 1
ATOM 545 C C . LYS A 1 66 ? 18.995 12.036 4.406 1.00 66.44 66 LYS A C 1
ATOM 547 O O . LYS A 1 66 ? 19.219 12.835 5.311 1.00 66.44 66 LYS A O 1
ATOM 552 N N . ASP A 1 67 ? 19.860 11.125 3.972 1.00 56.19 67 ASP A N 1
ATOM 553 C CA . ASP A 1 67 ? 21.285 11.264 4.239 1.00 56.19 67 ASP A CA 1
ATOM 554 C C . ASP A 1 67 ? 21.670 12.662 3.747 1.00 56.19 67 ASP A C 1
ATOM 556 O O . ASP A 1 67 ? 21.560 12.973 2.556 1.00 56.19 67 ASP A O 1
ATOM 560 N N . ASP A 1 68 ? 21.993 13.544 4.689 1.00 47.59 68 ASP A N 1
ATOM 561 C CA . ASP A 1 68 ? 22.627 14.819 4.405 1.00 47.59 68 ASP A CA 1
ATOM 562 C C . ASP A 1 68 ? 24.004 14.480 3.852 1.00 47.59 68 ASP A C 1
ATOM 564 O O . ASP A 1 68 ? 24.909 14.183 4.624 1.00 47.59 68 ASP A O 1
ATOM 568 N N . ASP A 1 69 ? 24.066 14.366 2.522 1.00 50.38 69 ASP A N 1
ATOM 569 C CA . ASP A 1 69 ? 25.208 14.453 1.607 1.00 50.38 69 ASP A CA 1
ATOM 570 C C . ASP A 1 69 ? 26.593 14.392 2.280 1.00 50.38 69 ASP A C 1
ATOM 572 O O . ASP A 1 69 ? 27.457 15.255 2.094 1.00 50.38 69 ASP A O 1
ATOM 576 N N . THR A 1 70 ? 26.840 13.345 3.072 1.00 48.09 70 THR A N 1
ATOM 577 C CA . THR A 1 70 ? 28.156 13.096 3.638 1.00 48.09 70 THR A CA 1
ATOM 578 C C . THR A 1 70 ? 28.914 12.439 2.512 1.00 48.09 70 THR A C 1
ATOM 580 O O . THR A 1 70 ? 28.937 11.221 2.377 1.00 48.09 70 THR A O 1
ATOM 583 N N . MET A 1 71 ? 29.443 13.302 1.646 1.00 47.53 71 MET A N 1
ATOM 584 C CA . MET A 1 71 ? 30.411 13.018 0.603 1.00 47.53 71 MET A CA 1
ATOM 585 C C . MET A 1 71 ? 31.371 11.938 1.104 1.00 47.53 71 MET A C 1
ATOM 587 O O . MET A 1 71 ? 32.321 12.233 1.836 1.00 47.53 71 MET A O 1
ATOM 591 N N . GLU A 1 72 ? 31.131 10.684 0.720 1.00 49.41 72 GLU A N 1
ATOM 592 C CA . GLU A 1 72 ? 32.136 9.642 0.842 1.00 49.41 72 GLU A CA 1
ATOM 593 C C . GLU A 1 72 ? 33.263 10.032 -0.109 1.00 49.41 72 GLU A C 1
ATOM 595 O O . GLU A 1 72 ? 33.238 9.798 -1.319 1.00 49.41 72 GLU A O 1
ATOM 600 N N . ASN A 1 73 ? 34.240 10.723 0.467 1.00 45.81 73 ASN A N 1
ATOM 601 C CA . ASN A 1 73 ? 35.527 11.004 -0.119 1.00 45.81 73 ASN A CA 1
ATOM 602 C C . ASN A 1 73 ? 36.238 9.665 -0.351 1.00 45.81 73 ASN A C 1
ATOM 604 O O . ASN A 1 73 ? 37.050 9.228 0.464 1.00 45.81 73 ASN A O 1
ATOM 608 N N . ASN A 1 74 ? 35.911 9.005 -1.459 1.00 46.91 74 ASN A N 1
ATOM 609 C CA . ASN A 1 74 ? 36.649 7.861 -1.973 1.00 46.91 74 ASN A CA 1
ATOM 610 C C . ASN A 1 74 ? 37.964 8.359 -2.591 1.00 46.91 74 ASN A C 1
ATOM 612 O O . ASN A 1 74 ? 38.160 8.332 -3.804 1.00 46.91 74 ASN A O 1
ATOM 616 N N . LEU A 1 75 ? 38.864 8.848 -1.733 1.00 47.03 75 LEU A N 1
ATOM 617 C CA . LEU A 1 75 ? 40.293 8.858 -2.009 1.00 47.03 75 LEU A CA 1
ATOM 618 C C . LEU A 1 75 ? 40.780 7.413 -1.904 1.00 47.03 75 LEU A C 1
ATOM 620 O O . LEU A 1 75 ? 40.971 6.893 -0.804 1.00 47.03 75 LEU A O 1
ATOM 624 N N . SER A 1 76 ? 41.003 6.797 -3.060 1.00 45.84 76 SER A N 1
ATOM 625 C CA . SER A 1 76 ? 41.975 5.721 -3.204 1.00 45.84 76 SER A CA 1
ATOM 626 C C . SER A 1 76 ? 42.804 5.927 -4.459 1.00 45.84 76 SER A C 1
ATOM 628 O O . SER A 1 76 ? 42.273 6.495 -5.440 1.00 45.84 76 SER A O 1
#

Nearest PDB structures (foldseek):
  3iul-assembly1_A  TM=6.998E-01  e=2.356E-01  Aeromonas caviae
  3iun-assembly1_A  TM=6.648E-01  e=2.655E-01  Aeromonas caviae
  3iur-assembly1_A  TM=6.939E-01  e=3.578E-01  Aeromonas caviae
  7ne4-assembly1_A  TM=6.586E-01  e=1.112E+00  Serratia proteamaculans
  1hj3-assembly1_A  TM=6.942E-01  e=1.793E+00  Paracoccus pantotrophus

Mean predicted aligned error: 9.8 Å